Protein AF-A0A094NYM5-F1 (afdb_monomer_lite)

InterPro domains:
  IPR027417 P-loop containing nucleoside triphosphate hydrolase [G3DSA:3.40.50.300] (1-54)

Structure (mmCIF, N/CA/C/O backbone):
data_AF-A0A094NYM5-F1
#
_entry.id   AF-A0A094NYM5-F1
#
loop_
_atom_site.group_PDB
_atom_site.id
_atom_site.type_symbol
_atom_site.label_atom_id
_atom_site.label_alt_id
_atom_site.label_comp_id
_atom_site.label_asym_id
_atom_site.label_entity_id
_atom_site.label_seq_id
_atom_site.pdbx_PDB_ins_code
_atom_site.Cartn_x
_atom_site.Cartn_y
_atom_site.Cartn_z
_atom_site.occupancy
_atom_site.B_iso_or_equiv
_atom_site.auth_seq_id
_atom_site.auth_comp_id
_atom_site.auth_asym_id
_atom_site.auth_atom_id
_atom_site.pdbx_PDB_model_num
ATOM 1 N N . PRO A 1 1 ? 35.266 0.128 -9.220 1.00 53.09 1 PRO A N 1
ATOM 2 C CA . PRO A 1 1 ? 34.699 1.456 -8.894 1.00 53.09 1 PRO A CA 1
ATOM 3 C C . PRO A 1 1 ? 33.485 1.306 -7.963 1.00 53.09 1 PRO A C 1
ATOM 5 O O . PRO A 1 1 ? 32.364 1.111 -8.419 1.00 53.09 1 PRO A O 1
ATOM 8 N N . LEU A 1 2 ? 33.723 1.315 -6.650 1.00 60.72 2 LEU A N 1
ATOM 9 C CA . LEU A 1 2 ? 32.663 1.255 -5.638 1.00 60.72 2 LEU A CA 1
ATOM 10 C C . LEU A 1 2 ? 32.140 2.672 -5.390 1.00 60.72 2 LEU A C 1
ATOM 12 O O . LEU A 1 2 ? 32.428 3.296 -4.376 1.00 60.72 2 LEU A O 1
ATOM 16 N N . LEU A 1 3 ? 31.416 3.199 -6.375 1.00 60.09 3 LEU A N 1
ATOM 17 C CA . LEU A 1 3 ? 30.713 4.470 -6.277 1.00 60.09 3 LEU A CA 1
ATOM 18 C C . LEU A 1 3 ? 29.217 4.204 -6.402 1.00 60.09 3 LEU A C 1
ATOM 20 O O . LEU A 1 3 ? 28.696 3.957 -7.484 1.00 60.09 3 LEU A O 1
ATOM 24 N N . ALA A 1 4 ? 28.565 4.267 -5.243 1.00 62.75 4 ALA A N 1
ATOM 25 C CA . ALA A 1 4 ? 27.264 4.895 -5.082 1.00 62.75 4 ALA A CA 1
ATOM 26 C C . ALA A 1 4 ? 26.170 4.428 -6.049 1.00 62.75 4 ALA A C 1
ATOM 28 O O . ALA A 1 4 ? 25.645 5.187 -6.863 1.00 62.75 4 ALA A O 1
ATOM 29 N N . ILE A 1 5 ? 25.728 3.189 -5.871 1.00 69.19 5 ILE A N 1
ATOM 30 C CA . ILE A 1 5 ? 24.361 2.854 -6.245 1.00 69.19 5 ILE A CA 1
ATOM 31 C C . ILE A 1 5 ? 23.437 3.701 -5.357 1.00 69.19 5 ILE A C 1
ATOM 33 O O . ILE A 1 5 ? 23.382 3.487 -4.150 1.00 69.19 5 ILE A O 1
ATOM 37 N N . ASN A 1 6 ? 22.752 4.688 -5.940 1.00 84.19 6 ASN A N 1
ATOM 38 C CA . ASN A 1 6 ? 21.788 5.539 -5.244 1.00 84.19 6 ASN A CA 1
ATOM 39 C C . ASN A 1 6 ? 20.563 4.695 -4.826 1.00 84.19 6 ASN A C 1
ATOM 41 O O . ASN A 1 6 ? 19.757 4.340 -5.693 1.00 84.19 6 ASN A O 1
ATOM 45 N N . PRO A 1 7 ? 20.370 4.391 -3.527 1.00 86.94 7 PRO A N 1
ATOM 46 C CA . PRO A 1 7 ? 19.305 3.484 -3.091 1.00 86.94 7 PRO A CA 1
ATOM 47 C C . PRO A 1 7 ? 17.904 4.014 -3.423 1.00 86.94 7 PRO A C 1
ATOM 49 O O . PRO A 1 7 ? 17.011 3.245 -3.772 1.00 86.94 7 PRO A O 1
ATOM 52 N N . ARG A 1 8 ? 17.720 5.344 -3.420 1.00 89.75 8 ARG A N 1
ATOM 53 C CA . ARG A 1 8 ? 16.451 5.983 -3.803 1.00 89.75 8 ARG A CA 1
ATOM 54 C C . ARG A 1 8 ? 16.118 5.724 -5.270 1.00 89.75 8 ARG A C 1
ATOM 56 O O . ARG A 1 8 ? 14.983 5.383 -5.583 1.00 89.75 8 ARG A O 1
ATOM 63 N N . GLN A 1 9 ? 17.101 5.864 -6.162 1.00 90.94 9 GLN A N 1
ATOM 64 C CA . GLN A 1 9 ? 16.918 5.578 -7.591 1.00 90.94 9 GLN A CA 1
ATOM 65 C C . GLN A 1 9 ? 16.536 4.111 -7.822 1.00 90.94 9 GLN A C 1
ATOM 67 O O . GLN A 1 9 ? 15.645 3.837 -8.621 1.00 90.94 9 GLN A O 1
ATOM 72 N N . GLN A 1 10 ? 17.145 3.174 -7.090 1.00 90.69 10 GLN A N 1
ATOM 73 C CA . GLN A 1 10 ? 16.778 1.759 -7.186 1.00 90.69 10 GLN A CA 1
ATOM 74 C C . GLN A 1 10 ? 15.346 1.490 -6.727 1.00 90.69 10 GLN A C 1
ATOM 76 O O . GLN A 1 10 ? 14.612 0.773 -7.406 1.00 90.69 10 GLN A O 1
ATOM 81 N N . TRP A 1 11 ? 14.925 2.079 -5.607 1.00 91.00 11 TRP A N 1
ATOM 82 C CA . TRP A 1 11 ? 13.549 1.940 -5.135 1.00 91.00 11 TRP A CA 1
ATOM 83 C C . TRP A 1 11 ? 12.538 2.556 -6.097 1.00 91.00 11 TRP A C 1
ATOM 85 O O . TRP A 1 11 ? 11.502 1.945 -6.337 1.00 91.00 11 TRP A O 1
ATOM 95 N N . MET A 1 12 ? 12.847 3.703 -6.707 1.00 92.75 12 MET A N 1
ATOM 96 C CA . MET A 1 12 ? 11.990 4.294 -7.739 1.00 92.75 12 MET A CA 1
ATOM 97 C C . MET A 1 12 ? 11.845 3.368 -8.952 1.00 92.75 12 MET A C 1
ATOM 99 O O . MET A 1 12 ? 10.726 3.097 -9.376 1.00 92.75 12 MET A O 1
ATOM 103 N N . GLN A 1 13 ? 12.950 2.819 -9.467 1.00 94.62 13 GLN A N 1
ATOM 104 C CA . GLN A 1 13 ? 12.911 1.863 -10.583 1.00 94.62 13 GLN A CA 1
ATOM 105 C C . GLN A 1 13 ? 12.141 0.585 -10.229 1.00 94.62 13 GLN A C 1
ATOM 107 O O . GLN A 1 13 ? 11.447 0.019 -11.073 1.00 94.62 13 GLN A O 1
ATOM 112 N N . LEU A 1 14 ? 12.258 0.113 -8.985 1.00 94.56 14 LEU A N 1
ATOM 113 C CA . LEU A 1 14 ? 11.503 -1.038 -8.502 1.00 94.56 14 LEU A CA 1
ATOM 114 C C . LEU A 1 14 ? 10.005 -0.730 -8.411 1.00 94.56 14 LEU A C 1
ATOM 116 O O . LEU A 1 14 ? 9.196 -1.551 -8.838 1.00 94.56 14 LEU A O 1
ATOM 120 N N . MET A 1 15 ? 9.640 0.436 -7.875 1.00 94.25 15 MET A N 1
ATOM 121 C CA . MET A 1 15 ? 8.248 0.874 -7.776 1.00 94.25 15 MET A CA 1
ATOM 122 C C . MET A 1 15 ? 7.612 1.027 -9.148 1.00 94.25 15 MET A C 1
ATOM 124 O O . MET A 1 15 ? 6.507 0.537 -9.338 1.00 94.25 15 MET A O 1
ATOM 128 N N . GLU A 1 16 ? 8.322 1.606 -10.116 1.00 95.44 16 GLU A N 1
ATOM 129 C CA . GLU A 1 16 ? 7.837 1.726 -11.494 1.00 95.44 16 GLU A CA 1
ATOM 130 C C . GLU A 1 16 ? 7.479 0.355 -12.086 1.00 95.44 16 GLU A C 1
ATOM 132 O O . GLU A 1 16 ? 6.384 0.149 -12.600 1.00 95.44 16 GLU A O 1
ATOM 137 N N . LYS A 1 17 ? 8.364 -0.635 -11.915 1.00 96.69 17 LYS A N 1
ATOM 138 C CA . LYS A 1 17 ? 8.135 -2.002 -12.410 1.00 96.69 17 LYS A CA 1
ATOM 139 C C . LYS A 1 17 ? 7.003 -2.732 -11.691 1.00 96.69 17 LYS A C 1
ATOM 141 O O . LYS A 1 17 ? 6.381 -3.610 -12.281 1.00 96.69 17 LYS A O 1
ATOM 146 N N . ARG A 1 18 ? 6.781 -2.448 -10.404 1.00 96.44 18 ARG A N 1
ATOM 147 C CA . ARG A 1 18 ? 5.825 -3.197 -9.573 1.00 96.44 18 ARG A CA 1
ATOM 148 C C . ARG A 1 18 ? 4.451 -2.545 -9.459 1.00 96.44 18 ARG A C 1
ATOM 150 O O . ARG A 1 18 ? 3.490 -3.263 -9.199 1.00 96.44 18 ARG A O 1
ATOM 157 N N . ARG A 1 19 ? 4.342 -1.233 -9.686 1.00 95.31 19 ARG A N 1
ATOM 158 C CA . ARG A 1 19 ? 3.103 -0.460 -9.517 1.00 95.31 19 ARG A CA 1
ATOM 159 C C . ARG A 1 19 ? 1.928 -1.079 -10.266 1.00 95.31 19 ARG A C 1
ATOM 161 O O . ARG A 1 19 ? 0.902 -1.330 -9.647 1.00 95.31 19 ARG A O 1
ATOM 168 N N . GLY A 1 20 ? 2.111 -1.414 -11.543 1.00 96.94 20 GLY A N 1
ATOM 169 C CA . GLY A 1 20 ? 1.038 -1.993 -12.356 1.00 96.94 20 GLY A CA 1
ATOM 170 C C . GLY A 1 20 ? 0.487 -3.312 -11.803 1.00 96.94 20 GLY A C 1
ATOM 171 O O . GLY A 1 20 ? -0.712 -3.550 -11.879 1.00 96.94 20 GLY A O 1
ATOM 172 N N . ILE A 1 21 ? 1.329 -4.149 -11.182 1.00 97.44 21 ILE A N 1
ATOM 173 C CA . ILE A 1 21 ? 0.883 -5.404 -10.552 1.00 97.44 21 ILE A CA 1
ATOM 174 C C . ILE A 1 21 ? 0.037 -5.099 -9.313 1.00 97.44 21 ILE A C 1
ATOM 176 O O . ILE A 1 21 ? -1.003 -5.719 -9.107 1.00 97.44 21 ILE A O 1
ATOM 180 N N . TYR A 1 22 ? 0.471 -4.145 -8.489 1.00 95.69 22 TYR A N 1
ATOM 181 C CA . TYR A 1 22 ? -0.263 -3.757 -7.288 1.00 95.69 22 TYR A CA 1
ATOM 182 C C . TYR A 1 22 ? -1.622 -3.145 -7.634 1.00 95.69 22 TYR A C 1
ATOM 184 O O . TYR A 1 22 ? -2.624 -3.538 -7.050 1.00 95.69 22 TYR 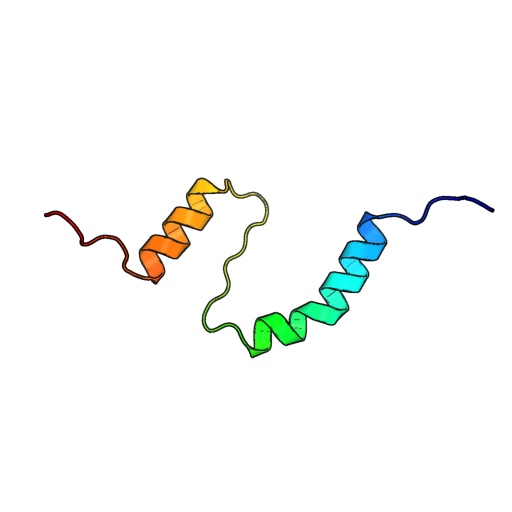A O 1
ATOM 192 N N . GLU A 1 23 ? -1.668 -2.241 -8.613 1.00 95.25 23 GLU A N 1
ATOM 193 C CA . GLU A 1 23 ? -2.903 -1.577 -9.046 1.00 95.25 23 GLU A CA 1
ATOM 194 C C . GLU A 1 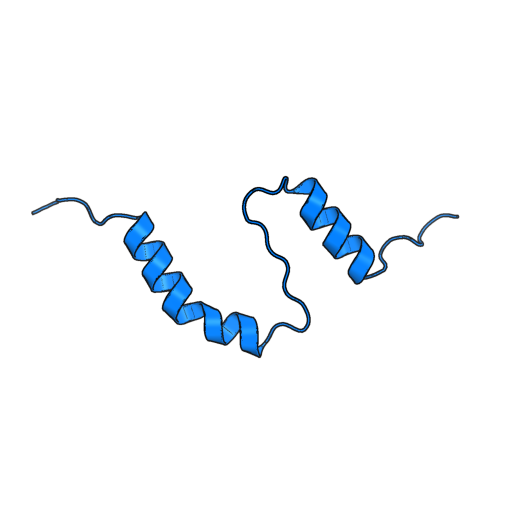23 ? -3.885 -2.545 -9.715 1.00 95.25 23 GLU A C 1
ATOM 196 O O . GLU A 1 23 ? -5.084 -2.445 -9.477 1.00 95.25 23 GLU A O 1
ATOM 201 N N . ALA A 1 24 ? -3.396 -3.514 -10.496 1.00 97.25 24 ALA A N 1
ATOM 202 C CA . ALA A 1 24 ? -4.255 -4.505 -11.145 1.00 97.25 24 ALA A CA 1
ATOM 203 C C . ALA A 1 24 ? -4.917 -5.480 -10.156 1.00 97.25 24 ALA A C 1
ATOM 205 O O . ALA A 1 24 ? -6.007 -5.980 -10.427 1.00 97.25 24 ALA A O 1
ATOM 206 N N . LEU A 1 25 ? -4.256 -5.781 -9.032 1.00 97.38 25 LEU A N 1
ATOM 207 C CA . LEU A 1 25 ? -4.749 -6.733 -8.030 1.00 97.38 25 LEU A CA 1
ATOM 208 C C . LEU A 1 25 ? -5.515 -6.069 -6.879 1.00 97.38 25 LEU A C 1
ATOM 210 O O . LEU A 1 25 ? -6.252 -6.749 -6.166 1.00 97.38 25 LEU A O 1
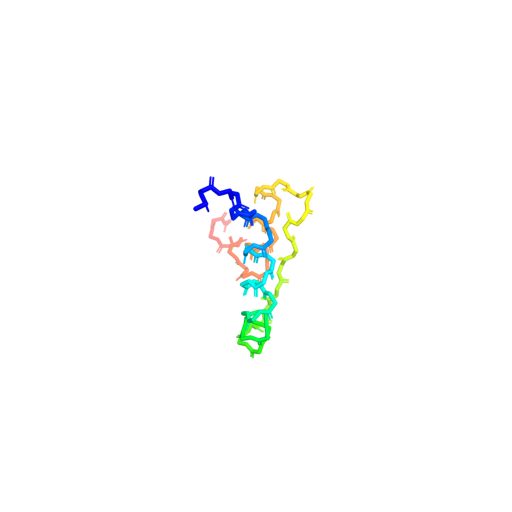ATOM 214 N N . ALA A 1 2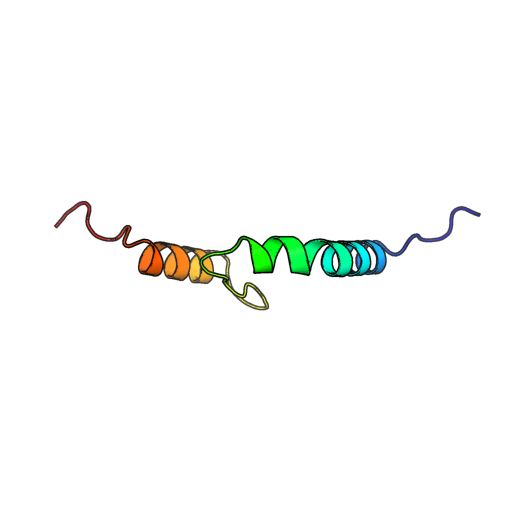6 ? -5.317 -4.773 -6.647 1.00 95.75 26 ALA A N 1
ATOM 215 C CA . ALA A 1 26 ? -5.889 -4.086 -5.500 1.00 95.75 26 ALA A CA 1
ATOM 216 C C . ALA A 1 26 ? -7.393 -3.827 -5.669 1.00 95.75 26 ALA A C 1
ATOM 218 O O . ALA A 1 26 ? -7.830 -3.162 -6.603 1.00 95.75 26 ALA A O 1
ATOM 219 N N . THR A 1 27 ? -8.190 -4.253 -4.687 1.00 95.19 27 THR A N 1
ATOM 220 C CA . THR A 1 27 ? -9.604 -3.848 -4.571 1.00 95.19 27 THR A CA 1
ATOM 221 C C . THR A 1 27 ? -9.744 -2.410 -4.054 1.00 95.19 27 THR A C 1
ATOM 223 O O . THR A 1 27 ? -10.719 -1.718 -4.344 1.00 95.19 27 THR A O 1
ATOM 226 N N . ARG A 1 28 ? -8.775 -1.957 -3.248 1.00 94.44 28 ARG A N 1
ATOM 227 C CA . ARG A 1 28 ? -8.684 -0.619 -2.645 1.00 94.44 28 ARG A CA 1
ATOM 228 C C . ARG A 1 28 ? -7.208 -0.236 -2.506 1.00 94.44 28 ARG A C 1
ATOM 230 O O . ARG A 1 28 ? -6.391 -1.093 -2.178 1.00 94.44 28 ARG A O 1
ATOM 237 N N . SER A 1 29 ? -6.900 1.047 -2.675 1.00 94.75 29 SER A N 1
ATOM 238 C CA . SER A 1 29 ? -5.554 1.612 -2.510 1.00 94.75 29 SER A CA 1
ATOM 239 C C . SER A 1 29 ? -5.600 2.801 -1.556 1.00 94.75 29 SER A C 1
ATOM 241 O O . SER A 1 29 ? -6.536 3.596 -1.617 1.00 94.75 29 SER A O 1
ATOM 243 N N . PHE A 1 30 ? -4.579 2.940 -0.710 1.00 95.25 30 PHE A N 1
ATOM 244 C CA . PHE A 1 30 ? -4.479 4.001 0.294 1.00 95.25 30 PHE A CA 1
ATOM 245 C C . PHE A 1 30 ? -3.167 4.766 0.116 1.00 95.25 30 PHE A C 1
ATOM 247 O O . PHE A 1 30 ? -2.097 4.161 0.064 1.00 95.25 30 PHE A O 1
ATOM 254 N N . ASN A 1 31 ? -3.241 6.096 0.024 1.00 94.56 31 ASN A N 1
ATOM 255 C CA . ASN A 1 31 ? -2.050 6.938 -0.069 1.00 94.56 31 ASN A CA 1
ATOM 256 C C . ASN A 1 31 ? -1.436 7.129 1.329 1.00 94.56 31 ASN A C 1
ATOM 258 O O . ASN A 1 31 ? -2.134 7.538 2.257 1.00 94.56 31 ASN A O 1
ATOM 262 N N . THR A 1 32 ? -0.143 6.844 1.474 1.00 95.06 32 THR A N 1
ATOM 263 C CA . THR A 1 32 ? 0.612 6.968 2.731 1.00 95.06 32 THR A CA 1
ATOM 264 C C . THR A 1 32 ? 1.506 8.209 2.805 1.00 95.06 32 THR A C 1
ATOM 266 O O . THR A 1 32 ? 2.113 8.460 3.845 1.00 95.06 32 THR A O 1
ATOM 269 N N . ASP A 1 33 ? 1.623 8.977 1.724 1.00 95.06 33 ASP A N 1
ATOM 270 C CA . ASP A 1 33 ? 2.535 10.115 1.627 1.00 95.06 33 ASP A CA 1
ATOM 271 C C . ASP A 1 33 ? 2.160 11.203 2.636 1.00 95.06 33 ASP A C 1
ATOM 273 O O . ASP A 1 33 ? 1.017 11.647 2.701 1.00 95.06 33 ASP A O 1
ATOM 277 N N . ASN A 1 34 ? 3.147 11.658 3.413 1.00 95.69 34 ASN A N 1
ATOM 278 C CA . ASN A 1 34 ? 3.005 12.711 4.428 1.00 95.69 34 ASN A CA 1
ATOM 279 C C . ASN A 1 34 ? 1.944 12.446 5.514 1.00 95.69 34 ASN A C 1
ATOM 281 O O . ASN A 1 34 ? 1.489 13.385 6.166 1.00 95.69 34 ASN A O 1
ATOM 285 N N . ARG A 1 35 ? 1.566 11.184 5.745 1.00 96.81 35 ARG A N 1
ATOM 286 C CA . ARG A 1 35 ? 0.566 10.802 6.753 1.00 96.81 35 ARG A CA 1
ATOM 287 C C . ARG A 1 35 ? 1.189 10.040 7.909 1.00 96.81 35 ARG A C 1
ATOM 289 O O . ARG A 1 35 ? 2.184 9.331 7.749 1.00 96.81 35 ARG A O 1
ATOM 296 N N . LYS A 1 36 ? 0.579 10.146 9.092 1.00 97.31 36 LYS A N 1
ATOM 297 C CA . LYS A 1 36 ? 0.972 9.309 10.229 1.00 97.31 36 LYS A CA 1
ATOM 298 C C . LYS A 1 36 ? 0.444 7.888 10.014 1.00 97.31 36 LYS A C 1
ATOM 300 O O . LYS A 1 36 ? -0.705 7.729 9.600 1.00 97.31 36 LYS A O 1
ATOM 305 N N . PRO A 1 37 ? 1.205 6.842 10.385 1.00 96.94 37 PRO A N 1
ATOM 306 C CA . PRO A 1 37 ? 0.750 5.458 10.245 1.00 96.94 37 PRO A CA 1
ATOM 307 C C . PRO A 1 37 ? -0.625 5.187 10.878 1.00 96.94 37 PRO A C 1
ATOM 309 O O . PRO A 1 37 ? -1.441 4.481 10.296 1.00 96.94 37 PRO A O 1
ATOM 312 N N . ALA A 1 38 ? -0.914 5.802 12.031 1.00 96.06 38 ALA A N 1
ATOM 313 C CA . ALA A 1 38 ? -2.193 5.654 12.728 1.00 96.06 38 ALA A CA 1
ATOM 314 C C . ALA A 1 38 ? -3.398 6.203 11.939 1.00 96.06 38 ALA A C 1
ATOM 316 O O . ALA A 1 38 ? -4.500 5.677 12.068 1.00 96.06 38 ALA A O 1
ATOM 317 N N . GLU A 1 39 ? -3.203 7.241 11.121 1.00 96.12 39 GLU A N 1
ATOM 318 C CA . GLU A 1 39 ? -4.272 7.832 10.304 1.00 96.12 39 GLU A CA 1
ATOM 319 C C . GLU A 1 39 ? -4.649 6.900 9.153 1.00 96.12 39 GLU A C 1
ATOM 321 O O . GLU A 1 39 ? -5.828 6.682 8.895 1.00 96.12 39 GLU A O 1
ATOM 326 N N . VAL A 1 40 ? -3.644 6.315 8.497 1.00 96.56 40 VAL A N 1
ATOM 327 C CA . VAL A 1 40 ? -3.851 5.338 7.421 1.00 96.56 40 VAL A CA 1
ATOM 328 C C . VAL A 1 40 ? -4.461 4.051 7.979 1.00 96.56 40 VAL A C 1
ATOM 330 O O . VAL A 1 40 ? -5.399 3.516 7.402 1.00 96.56 40 VAL A O 1
ATOM 333 N N . ALA A 1 41 ? -3.969 3.566 9.123 1.00 94.88 41 ALA A N 1
ATOM 334 C CA . ALA A 1 41 ? -4.501 2.363 9.761 1.00 94.88 41 ALA A CA 1
ATOM 335 C C . ALA A 1 41 ? -5.983 2.515 10.136 1.00 94.88 41 ALA A C 1
ATOM 337 O O . ALA A 1 41 ? -6.760 1.586 9.929 1.00 94.88 41 ALA A O 1
ATOM 338 N N . ARG A 1 42 ? -6.379 3.693 10.641 1.00 94.50 42 ARG A N 1
ATOM 339 C CA . ARG A 1 42 ? -7.785 3.998 10.927 1.00 94.50 42 ARG A CA 1
ATOM 340 C C . ARG A 1 42 ? -8.630 3.992 9.657 1.00 94.50 42 ARG A C 1
ATOM 342 O O . ARG A 1 42 ? -9.635 3.303 9.629 1.00 94.50 42 ARG A O 1
ATOM 349 N N . GLU A 1 43 ? -8.183 4.669 8.600 1.00 94.88 43 GLU A N 1
ATOM 350 C CA . GLU A 1 43 ? -8.892 4.683 7.312 1.00 94.88 43 GLU A CA 1
ATOM 351 C C . GLU A 1 43 ? -9.091 3.266 6.747 1.00 94.88 43 GLU A C 1
ATOM 353 O O . GLU A 1 43 ? -10.167 2.925 6.262 1.00 94.88 43 GLU A O 1
ATOM 358 N N . ILE A 1 44 ? -8.069 2.410 6.851 1.00 94.31 44 ILE A N 1
ATOM 359 C CA . ILE A 1 44 ? -8.170 1.003 6.451 1.00 94.31 44 ILE A CA 1
ATOM 360 C C . ILE A 1 44 ? -9.219 0.271 7.303 1.00 94.31 44 ILE A C 1
ATOM 362 O O . ILE A 1 44 ? -10.047 -0.455 6.752 1.00 94.31 44 ILE A O 1
ATOM 366 N N . ALA A 1 45 ? -9.207 0.456 8.628 1.00 94.19 45 ALA A N 1
ATOM 367 C CA . ALA A 1 45 ? -10.169 -0.172 9.535 1.00 94.19 45 ALA A CA 1
ATOM 368 C C . ALA A 1 45 ? -11.615 0.284 9.265 1.00 94.19 45 ALA A C 1
ATOM 370 O O . ALA A 1 45 ? -12.516 -0.558 9.244 1.00 94.19 45 ALA A O 1
ATOM 371 N N . ASP A 1 46 ? -11.813 1.577 8.987 1.00 92.19 46 ASP A N 1
ATOM 372 C CA . ASP A 1 46 ? -13.104 2.166 8.615 1.00 92.19 46 ASP A CA 1
ATOM 373 C C . ASP A 1 46 ? -13.649 1.514 7.331 1.00 92.19 46 ASP A C 1
ATOM 375 O O . ASP A 1 46 ? -14.813 1.120 7.269 1.00 92.19 46 ASP A O 1
ATOM 379 N N . VAL A 1 47 ? -12.798 1.343 6.309 1.00 91.25 47 VAL A N 1
ATOM 380 C CA . VAL A 1 47 ? -13.184 0.746 5.016 1.00 91.25 47 VAL A CA 1
ATOM 381 C C . VAL A 1 47 ? -13.484 -0.749 5.125 1.00 91.25 47 VAL A C 1
ATOM 383 O O . VAL A 1 47 ? -14.375 -1.243 4.434 1.00 91.25 47 VAL A O 1
ATOM 386 N N . ILE A 1 48 ? -12.744 -1.481 5.961 1.00 89.56 48 ILE A N 1
ATOM 387 C CA . ILE A 1 48 ? -12.939 -2.927 6.160 1.00 89.56 48 ILE A CA 1
ATOM 388 C C . ILE A 1 48 ? -14.109 -3.202 7.130 1.00 89.56 48 ILE A C 1
ATOM 390 O O . ILE A 1 48 ? -14.614 -4.321 7.184 1.00 89.56 48 ILE A O 1
ATOM 394 N N . GLY A 1 49 ? -14.598 -2.183 7.845 1.00 78.69 49 GLY A N 1
ATOM 395 C CA . GLY A 1 49 ? -15.738 -2.297 8.755 1.00 78.69 49 GLY A CA 1
ATOM 396 C C . GLY A 1 49 ? -15.396 -2.931 10.106 1.00 78.69 49 GLY A C 1
ATOM 397 O O . GLY A 1 49 ? -16.294 -3.419 10.789 1.00 78.69 49 GLY A O 1
ATOM 398 N N . VAL A 1 50 ? -14.125 -2.916 10.531 1.00 61.16 50 VAL A N 1
ATOM 399 C CA . VAL A 1 50 ? -13.676 -3.490 11.822 1.00 61.16 50 VAL A CA 1
ATOM 400 C C . VAL A 1 50 ? -13.967 -2.538 12.994 1.00 61.16 50 VAL A C 1
ATOM 402 O O . VAL A 1 50 ? -13.133 -2.321 13.866 1.00 61.16 50 VAL A O 1
ATOM 405 N N . ILE A 1 51 ? -15.156 -1.934 13.015 1.00 56.19 51 ILE A N 1
ATOM 406 C CA . ILE A 1 51 ? -15.610 -1.059 14.110 1.00 56.19 51 ILE A CA 1
ATOM 407 C C . ILE A 1 51 ? -17.007 -1.466 14.573 1.00 56.19 51 ILE A C 1
ATOM 409 O O . ILE A 1 51 ? -17.852 -0.618 14.808 1.00 56.19 51 ILE A O 1
ATOM 413 N N . ASN A 1 52 ? -17.265 -2.771 14.679 1.00 53.75 52 ASN A N 1
ATOM 414 C CA . ASN A 1 52 ? -18.386 -3.306 15.457 1.00 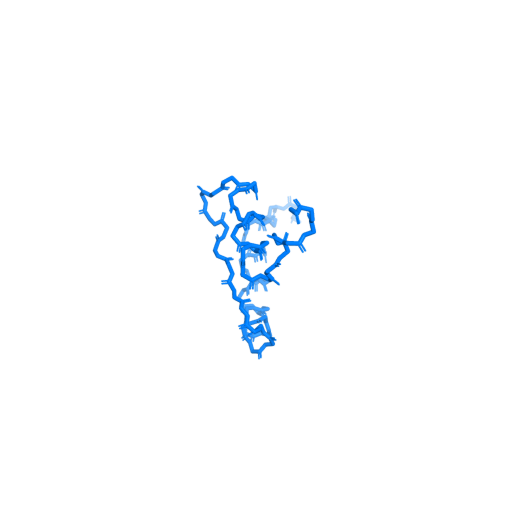53.75 52 ASN A CA 1
ATOM 415 C C . ASN A 1 52 ? -18.016 -4.692 16.012 1.00 53.75 52 ASN A C 1
ATOM 417 O O . ASN A 1 52 ? -18.566 -5.713 15.610 1.00 53.75 52 ASN A O 1
ATOM 421 N N . ALA A 1 53 ? -17.049 -4.726 16.922 1.00 52.16 53 ALA A N 1
ATOM 422 C CA . ALA A 1 53 ? -17.092 -5.657 18.038 1.00 52.16 53 ALA A CA 1
ATOM 423 C C . ALA A 1 53 ? -17.112 -4.765 19.281 1.00 52.16 53 ALA A C 1
ATOM 425 O O . ALA A 1 53 ? -16.207 -3.951 19.448 1.00 52.16 53 ALA A O 1
ATOM 426 N N . ASP A 1 54 ? -18.174 -4.888 20.071 1.00 51.31 54 ASP A N 1
ATOM 427 C CA . ASP A 1 54 ? -18.389 -4.248 21.374 1.00 51.31 54 ASP A CA 1
ATOM 428 C C . ASP A 1 54 ? -19.087 -2.874 21.338 1.00 51.31 54 ASP A C 1
ATOM 430 O O . ASP A 1 54 ? -18.512 -1.828 21.640 1.00 51.31 54 ASP A O 1
ATOM 434 N N . ASN A 1 55 ? -20.386 -2.919 21.021 1.00 39.88 55 ASN A N 1
ATOM 435 C CA . ASN A 1 55 ? -21.409 -2.086 21.659 1.00 39.88 55 ASN A CA 1
ATOM 436 C C . ASN A 1 55 ? -22.559 -3.000 22.099 1.00 39.88 55 ASN A C 1
ATOM 438 O O . ASN A 1 55 ? -23.000 -3.806 21.246 1.00 39.88 55 ASN A O 1
#

Radius of gyration: 17.2 Å; chains: 1; bounding box: 56×19×34 Å

pLDDT: mean 86.43, std 15.72, range [39.88, 97.44]

Organism: NCBI:txid449393

Sequence (55 aa):
PLLAINPRQQWMQLMEKRRGI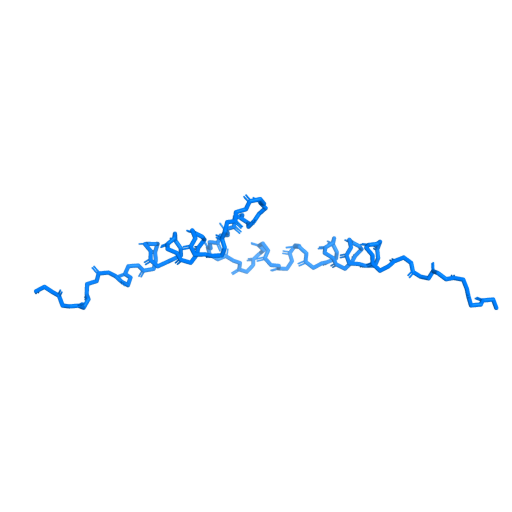YEALATRSFNTDNRKPAEVAREIADVIGVINADN

Secondary structure (DSSP, 8-state):
------HHHHHHHHHHHHHHHHHHH-S-----TT--HHHHHHHHHHHHT---S--

Foldseek 3Di:
DPDDPDVVVVVVVVCVVCVVVCVVPDPDDDDPPPDDPVVRVVVVCVVVVVPPDDD